Protein AF-A0A090QM13-F1 (afdb_monomer)

Organism: NCBI:txid754436

Mean predicted aligned error: 13.54 Å

Radius of gyration: 23.21 Å; Cα contacts (8 Å, |Δi|>4): 151; chains: 1; bounding box: 55×25×72 Å

Sequence (133 aa):
MYPETHTYQFTVNNQQPQAGAAAINTQLNQIVAQAQQRDHQFDVTYLYSTTQGKRIAQQQMAQLHRQGVSATQYRARYASQPKTDLTVELRYYRVLTETCQPEVMGQPIQRRDCFVDTMRMKQVANPQRLIEK

Foldseek 3Di:
DDKDKDKDFAAADPVCRPVSLVVVLVVVVVVVVVVCVQAVQKAKEKEAADPSSVVSLVVVLVVCVVVVRDPRRYDYDYDNDDPGGIMMMMMDDDDPDPPDDDDDPPDDDPDPPNPDCVVVVVVVVCCVVVDDD

Solvent-accessible surface area (backbone atoms only — not comparable to full-atom values): 8035 Å² total; per-residue (Å²): 114,46,81,47,76,48,78,47,80,40,69,65,43,82,92,46,51,67,63,34,48,50,52,51,51,55,52,50,52,51,53,50,53,54,44,52,75,75,33,86,73,43,39,40,40,32,36,17,55,36,74,65,24,44,53,52,45,52,54,49,53,55,48,40,49,76,70,69,48,58,77,87,33,49,50,75,46,83,36,95,78,60,98,36,28,27,34,38,41,39,35,34,60,46,73,80,73,80,82,70,75,82,86,61,93,93,63,84,85,87,63,89,82,70,73,60,70,64,62,61,51,53,65,67,73,45,69,86,76,70,71,84,127

Structure (mmCIF, N/CA/C/O backbone):
data_AF-A0A090QM13-F1
#
_entry.id   AF-A0A090QM13-F1
#
loop_
_atom_site.group_PDB
_atom_site.id
_atom_site.type_symbol
_atom_site.label_atom_id
_atom_site.label_alt_id
_atom_site.label_comp_id
_atom_site.label_asym_id
_atom_site.label_entity_id
_atom_site.label_seq_id
_atom_site.pdbx_PDB_ins_code
_atom_site.Cartn_x
_atom_site.Cartn_y
_atom_site.Cartn_z
_atom_site.occupancy
_atom_site.B_iso_or_equiv
_atom_site.auth_seq_id
_atom_site.auth_comp_id
_atom_site.auth_asym_id
_atom_site.auth_atom_id
_atom_site.pdbx_PDB_model_num
ATOM 1 N N . MET A 1 1 ? 20.070 -4.851 -11.657 1.00 57.91 1 MET A N 1
ATOM 2 C CA . MET A 1 1 ? 18.676 -4.583 -11.243 1.00 57.91 1 MET A CA 1
ATOM 3 C C . MET A 1 1 ? 18.661 -4.626 -9.728 1.00 57.91 1 MET A C 1
ATOM 5 O O . MET A 1 1 ? 19.047 -5.651 -9.180 1.00 57.91 1 MET A O 1
ATOM 9 N N . TYR A 1 2 ? 18.343 -3.516 -9.063 1.00 64.19 2 TYR A N 1
ATOM 10 C CA . TYR A 1 2 ? 18.386 -3.428 -7.599 1.00 64.19 2 TYR A CA 1
ATOM 11 C C . TYR A 1 2 ? 16.986 -3.116 -7.063 1.00 64.19 2 TYR A C 1
ATOM 13 O O . TYR A 1 2 ? 16.328 -2.232 -7.616 1.00 64.19 2 TYR A O 1
ATOM 21 N N . PRO A 1 3 ? 16.509 -3.841 -6.035 1.00 73.62 3 PRO A N 1
ATOM 22 C CA . PRO A 1 3 ? 15.220 -3.549 -5.429 1.00 73.62 3 PRO A CA 1
ATOM 23 C C . PRO A 1 3 ? 15.324 -2.278 -4.578 1.00 73.62 3 PRO A C 1
ATOM 25 O O . PRO A 1 3 ? 16.112 -2.218 -3.636 1.00 73.62 3 PRO A O 1
ATOM 28 N N . GLU A 1 4 ? 14.503 -1.279 -4.886 1.00 79.50 4 GLU A N 1
ATOM 29 C CA . GLU A 1 4 ? 14.283 -0.111 -4.032 1.00 79.50 4 GLU A CA 1
ATOM 30 C C . GLU A 1 4 ? 12.970 -0.328 -3.268 1.00 79.50 4 GLU A C 1
ATOM 32 O O . GLU A 1 4 ? 11.950 -0.687 -3.857 1.00 79.50 4 GLU A O 1
ATOM 37 N N . THR A 1 5 ? 13.000 -0.175 -1.941 1.00 85.19 5 THR A N 1
ATOM 38 C CA . THR A 1 5 ? 11.811 -0.306 -1.083 1.00 85.19 5 THR A CA 1
ATOM 39 C C . THR A 1 5 ? 11.516 1.028 -0.420 1.00 85.19 5 THR A C 1
ATOM 41 O O . THR A 1 5 ? 12.363 1.581 0.279 1.00 85.19 5 THR A O 1
ATOM 44 N N . HIS A 1 6 ? 10.302 1.525 -0.624 1.00 86.94 6 HIS A N 1
ATOM 45 C CA . HIS A 1 6 ? 9.788 2.744 -0.022 1.00 86.94 6 HIS A CA 1
ATOM 46 C C . HIS A 1 6 ? 8.704 2.398 0.992 1.00 86.94 6 HIS A C 1
ATOM 48 O O . HIS A 1 6 ? 7.750 1.689 0.674 1.00 86.94 6 HIS A O 1
ATOM 54 N N . THR A 1 7 ? 8.844 2.920 2.207 1.00 88.75 7 THR A N 1
ATOM 55 C CA . THR A 1 7 ? 7.895 2.684 3.296 1.00 88.75 7 THR A CA 1
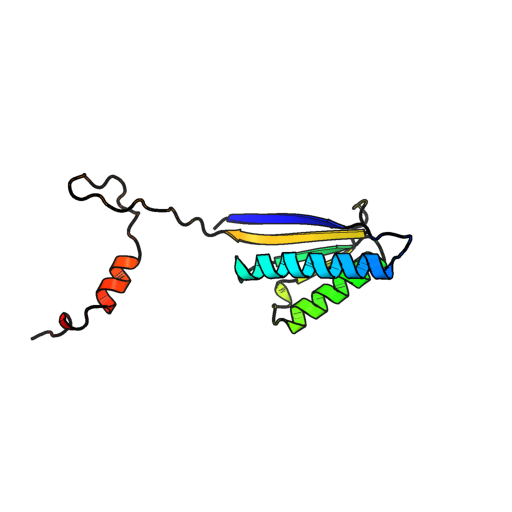ATOM 56 C C . THR A 1 7 ? 7.179 3.980 3.641 1.00 88.75 7 THR A C 1
ATOM 58 O O . THR A 1 7 ? 7.812 4.967 4.012 1.00 88.75 7 THR A O 1
ATOM 61 N N . TYR A 1 8 ? 5.853 3.966 3.552 1.00 88.38 8 TYR A N 1
ATOM 62 C CA . TYR A 1 8 ? 4.984 5.095 3.878 1.00 88.38 8 TYR A CA 1
ATOM 63 C C . TYR A 1 8 ? 4.123 4.749 5.086 1.00 88.38 8 TYR A C 1
ATOM 65 O O . TYR A 1 8 ? 3.563 3.658 5.149 1.00 88.38 8 TYR A O 1
ATOM 73 N N . GLN A 1 9 ? 3.994 5.664 6.041 1.00 89.56 9 GLN A N 1
ATOM 74 C CA . GLN A 1 9 ? 3.217 5.450 7.261 1.00 89.56 9 GLN A CA 1
ATOM 75 C C . GLN A 1 9 ? 2.083 6.470 7.345 1.00 89.56 9 GLN A C 1
ATOM 77 O O . GLN A 1 9 ? 2.306 7.663 7.152 1.00 89.56 9 GLN A O 1
ATOM 82 N N . PHE A 1 10 ? 0.877 5.997 7.651 1.00 86.62 10 PHE A N 1
ATOM 83 C CA . PHE A 1 10 ? -0.339 6.800 7.698 1.00 86.62 10 PHE A CA 1
ATOM 84 C C . PHE A 1 10 ? -1.084 6.580 9.010 1.00 86.62 10 PHE A C 1
ATOM 86 O O . PHE A 1 10 ? -1.303 5.444 9.438 1.00 86.62 10 PHE A O 1
ATOM 93 N N . THR A 1 11 ? -1.536 7.684 9.596 1.00 87.06 11 THR A N 1
ATOM 94 C CA . THR A 1 11 ? -2.408 7.704 10.772 1.00 87.06 11 THR A CA 1
ATOM 95 C C . THR A 1 11 ? -3.679 8.456 10.403 1.00 87.06 11 THR A C 1
ATOM 97 O O . THR A 1 11 ? -3.623 9.568 9.876 1.00 87.06 11 THR A O 1
ATOM 100 N N . VAL A 1 12 ? -4.830 7.837 10.634 1.00 83.94 12 VAL A N 1
ATOM 101 C CA . VAL A 1 12 ? -6.143 8.405 10.346 1.00 83.94 12 VAL A CA 1
ATOM 102 C C . VAL A 1 12 ? -6.470 9.433 11.424 1.00 83.94 12 VAL A C 1
ATOM 104 O O . VAL A 1 12 ? -6.353 9.169 12.619 1.00 83.94 12 VAL A O 1
ATOM 107 N N . ASN A 1 13 ? -6.907 10.623 11.015 1.00 79.25 13 ASN A N 1
ATOM 108 C CA . ASN A 1 13 ? -7.381 11.617 11.969 1.00 79.25 13 ASN A CA 1
ATOM 109 C C . ASN A 1 13 ? -8.697 11.143 12.618 1.00 79.25 13 ASN A C 1
ATOM 111 O O . ASN A 1 13 ? -9.726 11.040 11.950 1.00 79.25 13 ASN A O 1
ATOM 115 N N . ASN A 1 14 ? -8.669 10.907 13.932 1.00 72.25 14 ASN A N 1
ATOM 116 C CA . ASN A 1 14 ? -9.818 10.433 14.707 1.00 72.25 14 ASN A CA 1
ATOM 117 C C . ASN A 1 14 ? -10.959 11.456 14.831 1.00 72.25 14 ASN A C 1
ATOM 119 O O . ASN A 1 14 ? -12.087 11.062 15.114 1.00 72.25 14 ASN A O 1
ATOM 123 N N . GLN A 1 15 ? -10.705 12.750 14.607 1.00 75.19 15 GLN A N 1
ATOM 124 C CA . GLN A 1 15 ? -11.745 13.786 14.673 1.00 75.19 15 GLN A CA 1
ATOM 125 C C . GLN A 1 15 ? -12.677 13.752 13.454 1.00 75.19 15 GLN A C 1
ATOM 127 O O . GLN A 1 15 ? -13.860 14.058 13.569 1.00 75.19 15 GLN A O 1
ATOM 132 N N . GLN A 1 16 ? -12.159 13.352 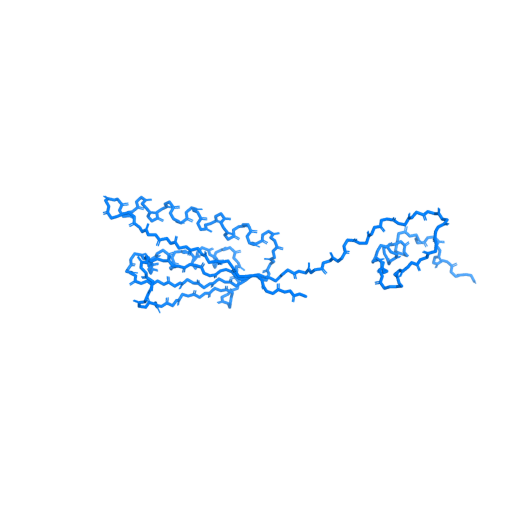12.287 1.00 77.62 16 GLN A N 1
ATOM 133 C CA . GLN A 1 16 ? -12.931 13.183 11.052 1.00 77.62 16 GLN A CA 1
ATOM 134 C C . GLN A 1 16 ? -12.457 11.925 10.305 1.00 77.62 16 GLN A C 1
ATOM 136 O O . GLN A 1 16 ? -11.780 12.026 9.276 1.00 77.62 16 GLN A O 1
ATOM 141 N N . PRO A 1 17 ? -12.824 10.722 10.787 1.00 74.31 17 PRO A N 1
ATOM 142 C CA . PRO A 1 17 ? -12.255 9.464 10.298 1.00 74.31 17 PRO A CA 1
ATOM 143 C C . PRO A 1 17 ? -12.467 9.243 8.796 1.00 74.31 17 PRO A C 1
ATOM 145 O O . PRO A 1 17 ? -11.586 8.752 8.097 1.00 74.31 17 PRO A O 1
ATOM 148 N N . GLN A 1 18 ? -13.633 9.641 8.280 1.00 79.38 18 GLN A N 1
ATOM 149 C CA . GLN A 1 18 ? -13.996 9.470 6.871 1.00 79.38 18 GLN A CA 1
ATOM 150 C C . GLN A 1 18 ? -13.21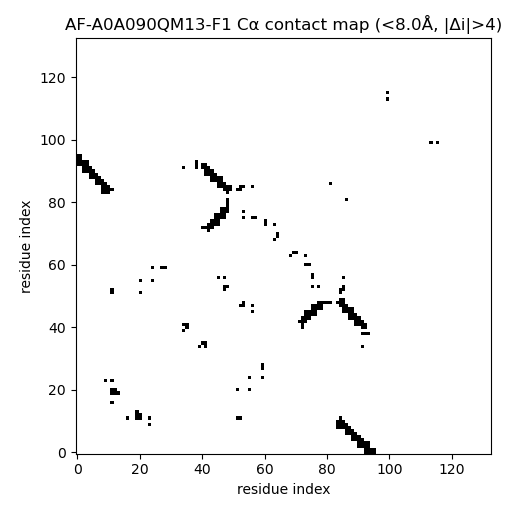6 10.418 5.952 1.00 79.38 18 GLN A C 1
ATOM 152 O O . GLN A 1 18 ? -12.698 9.983 4.924 1.00 79.38 18 GLN A O 1
ATOM 157 N N . ALA A 1 19 ? -13.093 11.693 6.333 1.00 76.94 19 ALA A N 1
ATOM 158 C CA . ALA A 1 19 ? -12.328 12.675 5.568 1.00 76.94 19 ALA A CA 1
ATOM 159 C C . ALA A 1 19 ? -10.824 12.351 5.592 1.00 76.94 19 ALA A C 1
ATOM 161 O O . ALA A 1 19 ? -10.164 12.406 4.556 1.00 76.94 19 ALA A O 1
ATOM 162 N N . GLY A 1 20 ? -10.301 11.918 6.746 1.00 79.06 20 GLY A N 1
ATOM 163 C CA . GLY A 1 20 ? -8.920 11.454 6.878 1.00 79.06 20 GLY A CA 1
ATOM 164 C C . GLY A 1 20 ? -8.627 10.229 6.008 1.00 79.06 20 GLY A C 1
ATOM 165 O O . GLY A 1 20 ? -7.637 10.212 5.280 1.00 79.06 20 GLY A O 1
ATOM 166 N N . ALA A 1 21 ? -9.518 9.232 6.006 1.00 81.31 21 ALA A N 1
ATOM 167 C CA . ALA A 1 21 ? -9.381 8.055 5.148 1.00 81.31 21 ALA A CA 1
ATOM 168 C C . ALA A 1 21 ? -9.440 8.405 3.649 1.00 81.31 21 ALA A C 1
ATOM 170 O O . ALA A 1 21 ? -8.694 7.834 2.853 1.00 81.31 21 ALA A O 1
ATOM 171 N N . ALA A 1 22 ? -10.289 9.359 3.252 1.00 84.19 22 ALA A N 1
ATOM 172 C CA . ALA A 1 22 ? -10.356 9.834 1.872 1.00 84.19 22 ALA A CA 1
ATOM 173 C C . ALA A 1 22 ? -9.054 10.531 1.439 1.00 84.19 22 ALA A C 1
ATOM 175 O O . ALA A 1 22 ? -8.542 10.244 0.358 1.00 84.19 22 ALA A O 1
ATOM 176 N N . ALA A 1 23 ? -8.480 11.383 2.294 1.00 85.31 23 ALA A N 1
ATOM 177 C CA . ALA A 1 23 ? -7.200 12.036 2.024 1.00 85.31 23 ALA A CA 1
ATOM 178 C C . ALA A 1 23 ? -6.054 11.020 1.867 1.00 85.31 23 ALA A C 1
ATOM 180 O O . ALA A 1 23 ? -5.289 11.099 0.905 1.00 85.31 23 ALA A O 1
ATOM 181 N N . ILE A 1 24 ? -5.989 10.019 2.755 1.00 87.62 24 ILE A N 1
ATOM 182 C CA . ILE A 1 24 ? -4.999 8.932 2.678 1.00 87.62 24 ILE A CA 1
ATOM 183 C C . ILE A 1 24 ? -5.157 8.147 1.371 1.00 87.62 24 ILE A C 1
ATOM 185 O O . ILE A 1 24 ? -4.165 7.877 0.698 1.00 87.62 24 ILE A O 1
ATOM 189 N N . ASN A 1 25 ? -6.389 7.824 0.966 1.00 87.44 25 ASN A N 1
ATOM 190 C CA . ASN A 1 25 ? -6.647 7.150 -0.308 1.00 87.44 25 ASN A CA 1
ATOM 191 C C . ASN A 1 25 ? -6.158 7.967 -1.513 1.00 87.44 25 ASN A C 1
ATOM 193 O O . ASN A 1 25 ? -5.527 7.413 -2.409 1.00 87.44 25 ASN A O 1
ATOM 197 N N . THR A 1 26 ? -6.406 9.278 -1.534 1.00 87.56 26 THR A N 1
ATOM 198 C CA . THR A 1 26 ? -5.920 10.156 -2.610 1.00 87.56 26 THR A CA 1
ATOM 199 C C . THR A 1 26 ? -4.394 10.161 -2.679 1.00 87.56 26 THR A C 1
ATOM 201 O O . THR A 1 26 ? -3.828 10.042 -3.765 1.00 87.56 26 THR A O 1
ATOM 204 N N . GLN A 1 27 ? -3.722 10.240 -1.530 1.00 87.56 27 GLN A N 1
ATOM 205 C CA . GLN A 1 27 ? -2.262 10.226 -1.470 1.00 87.56 27 GLN A CA 1
ATOM 206 C C . GLN A 1 27 ? -1.680 8.869 -1.897 1.00 87.56 27 GLN A C 1
ATOM 208 O O . GLN A 1 27 ? -0.713 8.823 -2.656 1.00 87.56 27 GLN A O 1
ATOM 213 N N . LEU A 1 28 ? -2.293 7.756 -1.481 1.00 88.75 28 LEU A N 1
ATOM 214 C CA . LEU A 1 28 ? -1.894 6.414 -1.914 1.00 88.75 28 LEU A CA 1
ATOM 215 C C . LEU A 1 28 ? -2.047 6.232 -3.421 1.00 88.75 28 LEU A C 1
ATOM 217 O O . LEU A 1 28 ? -1.147 5.699 -4.064 1.00 88.75 28 LEU A O 1
ATOM 221 N N . ASN A 1 29 ? -3.129 6.749 -4.001 1.00 88.38 29 ASN A N 1
ATOM 222 C CA . ASN A 1 29 ? -3.345 6.694 -5.443 1.00 88.38 29 ASN A CA 1
ATOM 223 C C . ASN A 1 29 ? -2.237 7.413 -6.216 1.00 88.38 29 ASN A C 1
ATOM 225 O O . ASN A 1 29 ? -1.789 6.916 -7.246 1.00 88.38 29 ASN A O 1
ATOM 229 N N . GLN A 1 30 ? -1.766 8.555 -5.712 1.00 87.88 30 GLN A N 1
ATOM 230 C CA . GLN A 1 30 ? -0.645 9.279 -6.313 1.00 87.88 30 GLN A CA 1
ATOM 231 C C . GLN A 1 30 ? 0.665 8.488 -6.204 1.00 87.88 30 GLN A C 1
ATOM 233 O O . GLN A 1 30 ? 1.394 8.390 -7.188 1.00 87.88 30 GLN A O 1
ATOM 238 N N . ILE A 1 31 ? 0.944 7.889 -5.041 1.00 86.94 31 ILE A N 1
ATOM 239 C CA . ILE A 1 31 ? 2.152 7.079 -4.816 1.00 86.94 31 ILE A CA 1
ATOM 240 C C . ILE A 1 31 ? 2.178 5.865 -5.754 1.00 86.94 31 ILE A C 1
ATOM 242 O O . ILE A 1 31 ? 3.186 5.615 -6.412 1.00 86.94 31 ILE A O 1
ATOM 246 N N . VAL A 1 32 ? 1.068 5.130 -5.860 1.00 86.50 32 VAL A N 1
ATOM 247 C CA . VAL A 1 32 ? 0.978 3.965 -6.752 1.00 86.50 32 VAL A CA 1
ATOM 248 C C . VAL A 1 32 ? 1.057 4.396 -8.218 1.00 86.50 32 VAL A C 1
ATOM 250 O O . VAL A 1 32 ? 1.771 3.761 -8.987 1.00 86.50 32 VAL A O 1
ATOM 253 N N . ALA A 1 33 ? 0.400 5.489 -8.619 1.00 86.44 33 ALA A N 1
ATOM 254 C CA . ALA A 1 33 ? 0.499 5.987 -9.992 1.00 86.44 33 ALA A CA 1
ATOM 255 C C . ALA A 1 33 ? 1.947 6.353 -10.369 1.00 86.44 33 ALA A C 1
ATOM 257 O O . ALA A 1 33 ? 2.411 6.018 -11.457 1.00 86.44 33 ALA A O 1
ATOM 258 N N . GLN A 1 34 ? 2.691 6.985 -9.456 1.00 84.19 34 GLN A N 1
ATOM 259 C CA . GLN A 1 34 ? 4.114 7.270 -9.659 1.00 84.19 34 GLN A CA 1
ATOM 260 C C . GLN A 1 34 ? 4.953 5.991 -9.742 1.00 84.19 34 GLN A C 1
ATOM 262 O O . GLN A 1 34 ? 5.880 5.926 -10.547 1.00 84.19 34 GLN A O 1
ATOM 267 N N . ALA A 1 35 ? 4.632 4.973 -8.940 1.00 82.12 35 ALA A N 1
ATOM 268 C CA . ALA A 1 35 ? 5.294 3.674 -9.009 1.00 82.12 35 ALA A CA 1
ATOM 269 C C . ALA A 1 35 ? 5.057 2.989 -10.363 1.00 82.12 35 ALA A C 1
ATOM 271 O O . ALA A 1 35 ? 6.019 2.588 -11.011 1.00 82.12 35 ALA A O 1
ATOM 272 N N . GLN A 1 36 ? 3.804 2.956 -10.829 1.00 81.81 36 GLN A N 1
ATOM 273 C CA . GLN A 1 36 ? 3.409 2.396 -12.128 1.00 81.81 36 GLN A CA 1
ATOM 274 C C . GLN A 1 36 ? 4.126 3.063 -13.307 1.00 81.81 36 GLN A C 1
ATOM 276 O O . GLN A 1 36 ? 4.465 2.389 -14.274 1.00 81.81 36 GLN A O 1
ATOM 281 N N . GLN A 1 37 ? 4.362 4.377 -13.238 1.00 81.06 37 GLN A N 1
ATOM 282 C CA . GLN A 1 37 ? 5.094 5.109 -14.278 1.00 81.06 37 GLN A CA 1
ATOM 283 C C . GLN A 1 37 ? 6.594 4.796 -14.303 1.00 81.06 37 GLN A C 1
ATOM 285 O O . GLN A 1 37 ? 7.228 4.950 -15.343 1.00 81.06 37 GLN A O 1
ATOM 290 N N . ARG A 1 38 ? 7.176 4.409 -13.163 1.00 77.19 38 ARG A N 1
ATOM 291 C CA . ARG A 1 38 ? 8.608 4.098 -13.054 1.00 77.19 38 ARG A CA 1
ATOM 292 C C . ARG A 1 38 ? 8.912 2.658 -13.434 1.00 77.19 38 ARG A C 1
ATOM 294 O O . ARG A 1 38 ? 9.926 2.410 -14.078 1.00 77.19 38 ARG A O 1
ATOM 301 N N . ASP A 1 39 ? 8.065 1.733 -13.000 1.00 74.38 39 ASP A N 1
ATOM 302 C CA . ASP A 1 39 ? 8.242 0.303 -13.210 1.00 74.38 39 ASP A CA 1
ATOM 303 C C . ASP A 1 39 ? 6.875 -0.396 -13.225 1.00 74.38 39 ASP A C 1
ATOM 305 O O . ASP A 1 39 ? 6.076 -0.269 -12.296 1.00 74.38 39 ASP A O 1
ATOM 309 N N . HIS A 1 40 ? 6.610 -1.170 -14.277 1.00 72.12 40 HIS A N 1
ATOM 310 C CA . HIS A 1 40 ? 5.395 -1.976 -14.378 1.00 72.12 40 HIS A CA 1
ATOM 311 C C . HIS A 1 40 ? 5.419 -3.195 -13.432 1.00 72.12 40 HIS A C 1
ATOM 313 O O . HIS A 1 40 ? 4.362 -3.736 -13.099 1.00 72.12 40 HIS A O 1
ATOM 319 N N . GLN A 1 41 ? 6.602 -3.614 -12.967 1.00 79.19 41 GLN A N 1
ATOM 320 C CA . GLN A 1 41 ? 6.816 -4.738 -12.052 1.00 79.19 41 GLN A CA 1
ATOM 321 C C . GLN A 1 41 ? 7.080 -4.268 -10.612 1.00 79.19 41 GLN A C 1
ATOM 323 O O . GLN A 1 41 ? 8.099 -4.589 -10.003 1.00 79.19 41 GLN A O 1
ATOM 328 N N . PHE A 1 42 ? 6.131 -3.523 -10.045 1.00 85.81 42 PHE A N 1
ATOM 329 C CA . PHE A 1 42 ? 6.149 -3.146 -8.630 1.00 85.81 42 PHE A CA 1
ATOM 330 C C . PHE A 1 42 ? 5.346 -4.134 -7.766 1.00 85.81 42 PHE A C 1
ATOM 332 O O . PHE A 1 42 ? 4.386 -4.747 -8.235 1.00 85.81 42 PHE A O 1
ATOM 339 N N . ASP A 1 43 ? 5.727 -4.251 -6.494 1.00 90.56 43 ASP A N 1
ATOM 340 C CA . ASP A 1 43 ? 5.010 -4.969 -5.442 1.00 90.56 43 ASP A CA 1
ATOM 341 C C . ASP A 1 43 ? 4.566 -3.988 -4.348 1.00 90.56 43 ASP A C 1
ATOM 343 O O . ASP A 1 43 ? 5.334 -3.122 -3.926 1.00 90.56 43 ASP A O 1
ATOM 347 N N . VAL A 1 44 ? 3.356 -4.162 -3.819 1.00 92.31 44 VAL A N 1
ATOM 348 C CA . VAL A 1 44 ? 2.801 -3.353 -2.728 1.00 92.31 44 VAL A CA 1
ATOM 349 C C . VAL A 1 44 ? 2.338 -4.241 -1.581 1.00 92.31 44 VAL A C 1
ATOM 351 O O . VAL A 1 44 ? 1.563 -5.181 -1.752 1.00 92.31 44 VAL A O 1
ATOM 354 N N . THR A 1 45 ? 2.786 -3.926 -0.373 1.00 93.88 45 THR A N 1
ATOM 355 C CA . THR A 1 45 ? 2.365 -4.601 0.855 1.00 93.88 45 THR A CA 1
ATOM 356 C C . THR A 1 45 ? 1.743 -3.591 1.810 1.00 93.88 45 THR A C 1
ATOM 358 O O . THR A 1 45 ? 2.403 -2.672 2.285 1.00 93.88 45 THR A O 1
ATOM 361 N N . TYR A 1 46 ? 0.462 -3.783 2.114 1.00 93.94 46 TYR A N 1
ATOM 362 C CA . TYR A 1 46 ? -0.296 -2.987 3.072 1.00 93.94 46 TYR A CA 1
ATOM 363 C C . TYR A 1 46 ? -0.262 -3.659 4.450 1.00 93.94 46 TYR A C 1
ATOM 365 O O . TYR A 1 46 ? -0.841 -4.724 4.662 1.00 93.94 46 TYR A O 1
ATOM 373 N N . LEU A 1 47 ? 0.414 -3.029 5.397 1.00 93.56 47 LEU A N 1
ATOM 374 C CA . LEU A 1 47 ? 0.478 -3.399 6.804 1.00 93.56 47 LEU A CA 1
ATOM 375 C C . LEU A 1 47 ? -0.568 -2.610 7.584 1.00 93.56 47 LEU A C 1
ATOM 377 O O . LEU A 1 47 ? -0.409 -1.406 7.756 1.00 93.56 47 LEU A O 1
ATOM 381 N N . TYR A 1 48 ? -1.619 -3.254 8.079 1.00 93.12 48 TYR A N 1
ATOM 382 C CA . TYR A 1 48 ? -2.636 -2.568 8.881 1.00 93.12 48 TYR A CA 1
ATOM 383 C C . TYR A 1 48 ? -2.606 -3.022 10.340 1.00 93.12 48 TYR A C 1
ATOM 385 O O . TYR A 1 48 ? -2.411 -4.204 10.624 1.00 93.12 48 TYR A O 1
ATOM 393 N N . SER A 1 49 ? -2.848 -2.089 11.256 1.00 90.81 49 SER A N 1
ATOM 394 C CA . SER A 1 49 ? -2.959 -2.349 12.701 1.00 90.81 49 SER A CA 1
ATOM 395 C C . SER A 1 49 ? -4.371 -2.083 13.233 1.00 90.81 49 SER A C 1
ATOM 397 O O . SER A 1 49 ? -4.772 -2.658 14.242 1.00 90.81 49 SER A O 1
ATOM 399 N N . THR A 1 50 ? -5.165 -1.267 12.531 1.00 89.44 50 THR A N 1
ATOM 400 C CA . THR A 1 50 ? -6.521 -0.887 12.949 1.00 89.44 50 THR A CA 1
ATOM 401 C C . THR A 1 50 ? -7.586 -1.271 11.925 1.00 89.44 50 THR A C 1
ATOM 403 O O . THR A 1 50 ? -7.307 -1.544 10.754 1.00 89.44 50 THR A O 1
ATOM 406 N N . THR A 1 51 ? -8.852 -1.276 12.353 1.00 89.31 51 THR A N 1
ATOM 407 C CA . THR A 1 51 ? -10.006 -1.541 11.475 1.00 89.31 51 THR A CA 1
ATOM 408 C C . THR A 1 51 ? -10.104 -0.522 10.337 1.00 89.31 51 THR A C 1
ATOM 410 O O . THR A 1 51 ? -10.460 -0.887 9.215 1.00 89.31 51 THR A O 1
ATOM 413 N N . GLN A 1 52 ? -9.752 0.744 10.595 1.00 88.06 52 GLN A N 1
ATOM 414 C CA . GLN A 1 52 ? -9.721 1.783 9.562 1.00 88.06 52 GLN A CA 1
ATOM 415 C C . GLN A 1 52 ? -8.591 1.532 8.562 1.00 88.06 52 GLN A C 1
ATOM 417 O O . GLN A 1 52 ? -8.843 1.526 7.357 1.00 88.06 52 GLN A O 1
ATOM 422 N N . GLY A 1 53 ? -7.382 1.215 9.041 1.00 88.69 53 GLY A N 1
ATOM 423 C CA . GLY A 1 53 ? -6.268 0.820 8.176 1.00 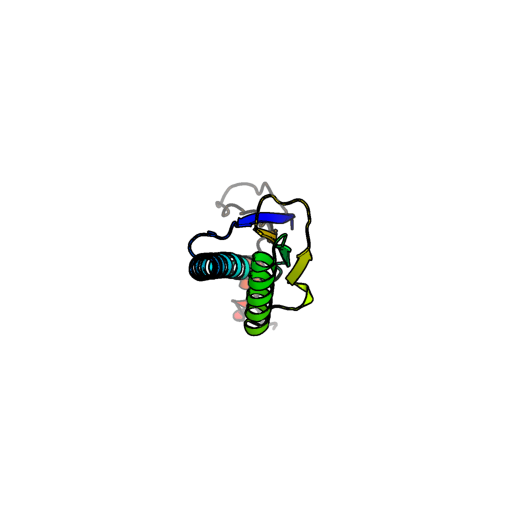88.69 53 GLY A CA 1
ATOM 424 C C . GLY A 1 53 ? -6.612 -0.380 7.291 1.00 88.69 53 GLY A C 1
ATOM 425 O O . GLY A 1 53 ? -6.353 -0.361 6.088 1.00 88.69 53 GLY A O 1
ATOM 426 N N . LYS A 1 54 ? -7.298 -1.389 7.849 1.00 92.38 54 LYS A N 1
ATOM 427 C CA . LYS A 1 54 ? -7.792 -2.547 7.087 1.00 92.38 54 LYS A CA 1
ATOM 428 C C . LYS A 1 54 ? -8.749 -2.129 5.970 1.00 92.38 54 LYS A C 1
ATOM 430 O O . LYS A 1 54 ? -8.615 -2.605 4.844 1.00 92.38 54 LYS A O 1
ATOM 435 N N . ARG A 1 55 ? -9.704 -1.240 6.264 1.00 91.56 55 ARG A N 1
ATOM 436 C CA . ARG A 1 55 ? -10.676 -0.745 5.277 1.00 91.56 55 ARG A CA 1
ATOM 437 C C . ARG A 1 55 ? -9.983 0.008 4.140 1.00 91.56 55 ARG A C 1
ATOM 439 O O . ARG A 1 55 ? -10.297 -0.247 2.981 1.00 91.56 55 ARG A O 1
ATOM 446 N N . ILE A 1 56 ? -9.030 0.882 4.464 1.00 91.38 56 ILE A N 1
ATOM 447 C CA . ILE A 1 56 ? -8.236 1.625 3.474 1.00 91.38 56 ILE A CA 1
ATOM 448 C C . ILE A 1 56 ? -7.437 0.649 2.598 1.00 91.38 56 ILE A C 1
ATOM 450 O O . ILE A 1 56 ? -7.522 0.717 1.375 1.00 91.38 56 ILE A O 1
ATOM 454 N N . ALA A 1 57 ? -6.741 -0.323 3.198 1.00 93.38 57 ALA A N 1
ATOM 455 C CA . ALA A 1 57 ? -5.987 -1.336 2.457 1.00 93.38 57 ALA A CA 1
ATOM 456 C C . ALA A 1 57 ? -6.878 -2.133 1.485 1.00 93.38 57 ALA A C 1
ATOM 458 O O . ALA A 1 57 ? -6.511 -2.347 0.333 1.00 93.38 57 ALA A O 1
ATOM 459 N N . GLN A 1 58 ? -8.076 -2.537 1.917 1.00 93.88 58 GLN A N 1
ATOM 460 C CA . GLN A 1 58 ? -9.034 -3.244 1.061 1.00 93.88 58 GLN A CA 1
ATOM 461 C C . GLN A 1 58 ? -9.538 -2.383 -0.102 1.00 93.88 58 GLN A C 1
ATOM 463 O O . GLN A 1 58 ? -9.624 -2.871 -1.228 1.00 93.88 58 GLN A O 1
ATOM 468 N N . GLN A 1 59 ? -9.843 -1.107 0.150 1.00 92.56 59 GLN A N 1
ATOM 469 C CA . GLN A 1 59 ? -10.251 -0.167 -0.898 1.00 92.56 59 GLN A CA 1
ATOM 470 C C . GLN A 1 59 ? -9.150 0.024 -1.943 1.00 92.56 59 GLN A C 1
ATOM 472 O O . GLN A 1 59 ? -9.432 -0.001 -3.141 1.00 92.56 59 GLN A O 1
ATOM 477 N N . GLN A 1 60 ? -7.903 0.148 -1.493 1.00 92.94 60 GLN A N 1
ATOM 478 C CA . GLN A 1 60 ? -6.741 0.280 -2.363 1.00 92.94 60 GLN A CA 1
ATOM 479 C C . GLN A 1 60 ? -6.508 -0.973 -3.208 1.00 92.94 60 GLN A C 1
ATOM 481 O O . GLN A 1 60 ? -6.403 -0.869 -4.425 1.00 92.94 60 GLN A O 1
ATOM 486 N N . MET A 1 61 ? -6.537 -2.171 -2.617 1.00 94.00 61 MET A N 1
ATOM 487 C CA . MET A 1 61 ? -6.417 -3.419 -3.385 1.00 94.00 61 MET A CA 1
ATOM 488 C C . MET A 1 61 ? -7.530 -3.567 -4.433 1.00 94.00 61 MET A C 1
ATOM 490 O O . MET A 1 61 ? -7.263 -3.964 -5.564 1.00 94.00 61 MET A O 1
ATOM 494 N N . ALA A 1 62 ? -8.772 -3.197 -4.100 1.00 93.31 62 ALA A N 1
ATOM 495 C CA . ALA A 1 62 ? -9.873 -3.199 -5.064 1.00 93.31 62 ALA A CA 1
ATOM 496 C C . ALA A 1 62 ? -9.661 -2.175 -6.194 1.00 93.31 62 ALA A C 1
ATOM 498 O O . ALA A 1 62 ? -10.041 -2.413 -7.340 1.00 93.31 62 ALA A O 1
ATOM 499 N N . GLN A 1 63 ? -9.050 -1.028 -5.894 1.00 91.38 63 GLN A N 1
ATOM 500 C CA . GLN A 1 63 ? -8.670 -0.054 -6.909 1.00 91.38 63 GLN A CA 1
ATOM 501 C C . GLN A 1 63 ? -7.557 -0.578 -7.824 1.00 91.38 63 GLN A C 1
ATOM 503 O O . GLN A 1 63 ? -7.716 -0.484 -9.038 1.00 91.38 63 GLN A O 1
ATOM 508 N N . LEU A 1 64 ? -6.499 -1.176 -7.274 1.00 91.12 64 LEU A N 1
ATOM 509 C CA . LEU A 1 64 ? -5.416 -1.791 -8.053 1.00 91.12 64 LEU A CA 1
ATOM 510 C C . LEU A 1 64 ? -5.944 -2.885 -8.982 1.00 91.12 64 LEU A C 1
ATOM 512 O O . LEU A 1 64 ? -5.595 -2.921 -10.160 1.00 91.12 64 LEU A O 1
ATOM 516 N N . HIS A 1 65 ? -6.854 -3.717 -8.477 1.00 92.38 65 HIS A N 1
ATOM 517 C CA . HIS A 1 65 ? -7.520 -4.735 -9.279 1.00 92.38 65 HIS A CA 1
ATOM 518 C C . HIS A 1 65 ? -8.284 -4.125 -10.465 1.00 92.38 65 HIS A C 1
ATOM 520 O O . HIS A 1 65 ? -8.127 -4.568 -11.599 1.00 92.38 65 HIS A O 1
ATOM 526 N N . ARG A 1 66 ? -9.055 -3.049 -10.235 1.00 91.31 66 ARG A N 1
ATOM 527 C CA . ARG A 1 66 ? -9.758 -2.316 -11.308 1.00 91.31 66 ARG A CA 1
ATOM 528 C C . ARG A 1 66 ? -8.813 -1.651 -12.312 1.00 91.31 66 ARG A C 1
ATOM 530 O O . ARG A 1 66 ? -9.205 -1.445 -13.452 1.00 91.31 66 ARG A O 1
ATOM 537 N N . GLN A 1 67 ? -7.596 -1.314 -11.895 1.00 87.62 67 GLN A N 1
ATOM 538 C CA . GLN A 1 67 ? -6.545 -0.765 -12.757 1.00 87.62 67 GLN A CA 1
ATOM 539 C C . GLN A 1 67 ? -5.773 -1.850 -13.530 1.00 87.62 67 GLN A C 1
ATOM 541 O O . GLN A 1 67 ? -4.862 -1.518 -14.282 1.00 87.62 67 GLN A O 1
ATOM 546 N N . GLY A 1 68 ? -6.119 -3.132 -13.363 1.00 87.75 68 GLY A N 1
ATOM 547 C CA . GLY A 1 68 ? -5.481 -4.244 -14.071 1.00 87.75 68 GLY A CA 1
ATOM 548 C C . GLY A 1 68 ? -4.150 -4.702 -13.468 1.00 87.75 68 GLY A C 1
ATOM 549 O O . GLY A 1 68 ? -3.417 -5.445 -14.115 1.00 87.75 68 GLY A O 1
ATOM 550 N N . VAL A 1 69 ? -3.823 -4.285 -12.242 1.00 87.44 69 VAL A N 1
ATOM 551 C CA . VAL A 1 69 ? -2.626 -4.758 -11.529 1.00 87.44 69 VAL A CA 1
ATOM 552 C C . VAL A 1 69 ? -2.819 -6.223 -11.127 1.00 87.44 69 VAL A C 1
ATOM 554 O O . VAL A 1 69 ? -3.891 -6.602 -10.646 1.00 87.44 69 VAL A O 1
ATOM 557 N N . SER A 1 70 ? -1.786 -7.054 -11.296 1.00 89.06 70 SER A N 1
ATOM 558 C CA . SER A 1 70 ? -1.866 -8.479 -10.957 1.00 89.06 70 SER A CA 1
ATOM 559 C C . SER A 1 70 ? -2.110 -8.685 -9.461 1.00 89.06 70 SER A C 1
ATOM 561 O O . SER A 1 70 ? -1.493 -8.032 -8.619 1.00 89.06 70 SER A O 1
ATOM 563 N N . ALA A 1 71 ? -2.939 -9.673 -9.114 1.00 89.31 71 ALA A N 1
ATOM 564 C CA . ALA A 1 71 ? -3.207 -10.054 -7.725 1.00 89.31 71 ALA A CA 1
ATOM 565 C C . ALA A 1 71 ? -1.955 -10.529 -6.962 1.00 89.31 71 ALA A C 1
ATOM 567 O O . ALA A 1 71 ? -1.956 -10.557 -5.735 1.00 89.31 71 ALA A O 1
ATOM 568 N N . THR A 1 72 ? -0.878 -10.886 -7.666 1.00 90.12 72 THR A N 1
ATOM 569 C CA . THR A 1 72 ? 0.410 -11.248 -7.054 1.00 90.12 72 THR A CA 1
ATOM 570 C C . THR A 1 72 ? 1.237 -10.034 -6.629 1.00 90.12 72 THR A C 1
ATOM 572 O O . THR A 1 72 ? 2.141 -10.183 -5.812 1.00 90.12 72 THR A O 1
ATOM 575 N N . GLN A 1 73 ? 0.934 -8.850 -7.170 1.00 88.38 73 GLN A N 1
ATOM 576 C CA . GLN A 1 73 ? 1.682 -7.610 -6.943 1.00 88.38 73 GLN A CA 1
ATOM 577 C C . GLN A 1 73 ? 1.169 -6.816 -5.741 1.00 88.38 73 GLN A C 1
ATOM 579 O O . GLN A 1 73 ? 1.793 -5.835 -5.351 1.00 88.38 73 GLN A O 1
ATOM 584 N N . TYR A 1 74 ? 0.042 -7.194 -5.135 1.00 93.38 74 TYR A N 1
ATOM 585 C CA . TYR A 1 74 ? -0.469 -6.517 -3.947 1.00 93.38 74 TYR A CA 1
ATOM 586 C C . TYR A 1 74 ? -0.919 -7.499 -2.871 1.00 93.38 74 TYR A C 1
ATOM 588 O O . TYR A 1 74 ? -1.477 -8.557 -3.147 1.00 93.38 74 TYR A O 1
ATOM 596 N N . ARG A 1 75 ? -0.701 -7.133 -1.608 1.00 94.94 75 ARG A N 1
ATOM 597 C CA . ARG A 1 75 ? -1.153 -7.916 -0.451 1.00 94.94 75 ARG A CA 1
ATOM 598 C C . ARG A 1 75 ? -1.424 -7.027 0.747 1.00 94.94 75 ARG A C 1
ATOM 600 O O . ARG A 1 75 ? -0.761 -6.011 0.928 1.00 94.94 75 ARG A O 1
ATOM 607 N N . ALA A 1 76 ? -2.348 -7.448 1.604 1.00 93.81 76 ALA A N 1
ATOM 608 C CA . ALA A 1 76 ? -2.584 -6.824 2.899 1.00 93.81 76 ALA A CA 1
ATOM 609 C C . ALA A 1 76 ? -2.338 -7.834 4.024 1.00 93.81 76 ALA A C 1
ATOM 611 O O . ALA A 1 76 ? -2.794 -8.974 3.941 1.00 93.81 76 ALA A O 1
ATOM 612 N N . ARG A 1 77 ? -1.635 -7.420 5.081 1.00 93.62 77 ARG A N 1
ATOM 613 C CA . ARG A 1 77 ? -1.387 -8.235 6.277 1.00 93.62 77 ARG A CA 1
ATOM 614 C C . ARG A 1 77 ? -1.595 -7.411 7.543 1.00 93.62 77 ARG A C 1
ATOM 616 O O . ARG A 1 77 ? -1.286 -6.221 7.582 1.00 93.62 77 ARG A O 1
ATOM 623 N N . TYR A 1 78 ? -2.116 -8.064 8.576 1.00 92.06 78 TYR A N 1
ATOM 624 C CA . TYR A 1 78 ? -2.186 -7.468 9.902 1.00 92.06 78 TYR A CA 1
ATOM 625 C C . TYR A 1 78 ? -0.782 -7.389 10.507 1.00 92.06 78 TYR A C 1
ATOM 627 O O . TYR A 1 78 ? -0.022 -8.357 10.437 1.00 92.06 78 TYR A O 1
ATOM 635 N N . ALA A 1 79 ? -0.454 -6.254 11.112 1.00 88.88 79 ALA A N 1
ATOM 636 C CA . ALA A 1 79 ? 0.766 -6.059 11.876 1.00 88.88 79 ALA A CA 1
ATOM 637 C C . ALA A 1 79 ? 0.406 -5.439 13.227 1.00 88.88 79 ALA A C 1
ATOM 639 O O . ALA A 1 79 ? -0.195 -4.371 13.286 1.00 88.88 79 ALA A O 1
ATOM 640 N N . SER A 1 80 ? 0.789 -6.107 14.315 1.00 77.69 80 SER A N 1
ATOM 641 C CA . SER A 1 80 ? 0.479 -5.675 15.685 1.00 77.69 80 SER A CA 1
ATOM 642 C C . SER A 1 80 ? 1.365 -4.533 16.197 1.00 77.69 80 SER A C 1
ATOM 644 O O . SER A 1 80 ? 1.050 -3.943 17.224 1.00 77.69 80 SER A O 1
ATOM 646 N N . GLN A 1 81 ? 2.479 -4.239 15.518 1.00 69.81 81 GLN A N 1
ATOM 647 C CA . GLN A 1 81 ? 3.553 -3.368 16.013 1.00 69.81 81 GLN A CA 1
ATOM 648 C C . GLN A 1 81 ? 3.766 -1.991 15.342 1.00 69.81 81 GLN A C 1
ATOM 650 O O . GLN A 1 81 ? 4.612 -1.252 15.850 1.00 69.81 81 GLN A O 1
ATOM 655 N N . PRO A 1 82 ? 3.067 -1.547 14.277 1.00 62.56 82 PRO A N 1
ATOM 656 C CA . PRO A 1 82 ? 3.171 -0.148 13.884 1.00 62.56 82 PRO A CA 1
ATOM 657 C C . PRO A 1 82 ? 2.353 0.744 14.831 1.00 62.56 82 PRO A C 1
ATOM 659 O O . PRO A 1 82 ? 1.195 0.460 15.125 1.00 62.56 82 PRO A O 1
ATOM 662 N N . LYS A 1 83 ? 2.934 1.879 15.249 1.00 69.81 83 LYS A N 1
ATOM 663 C CA . LYS A 1 83 ? 2.232 2.984 15.943 1.00 69.81 83 LYS A CA 1
ATOM 664 C C . LYS A 1 83 ? 1.215 3.722 15.049 1.00 69.81 83 LYS A C 1
ATOM 666 O O . LYS A 1 83 ? 0.644 4.723 15.470 1.00 69.81 83 LYS A O 1
ATOM 671 N N . THR A 1 84 ? 1.038 3.274 13.810 1.00 82.62 84 THR A N 1
ATOM 672 C CA . THR A 1 84 ? 0.254 3.924 12.758 1.00 82.62 84 THR A CA 1
ATOM 673 C C . THR A 1 84 ? -0.824 2.976 12.251 1.00 82.62 84 THR A C 1
ATOM 675 O O . THR A 1 84 ? -0.663 1.756 12.316 1.00 82.62 84 THR A O 1
ATOM 678 N N . ASP A 1 85 ? -1.932 3.528 11.757 1.00 83.94 85 ASP A N 1
ATOM 679 C CA . ASP A 1 85 ? -3.094 2.754 11.299 1.00 83.94 85 ASP A CA 1
ATOM 680 C C . ASP A 1 85 ? -2.779 1.882 10.081 1.00 83.94 85 ASP A C 1
ATOM 682 O O . ASP A 1 85 ? -3.275 0.756 9.955 1.00 83.94 85 ASP A O 1
ATOM 686 N N . LEU A 1 8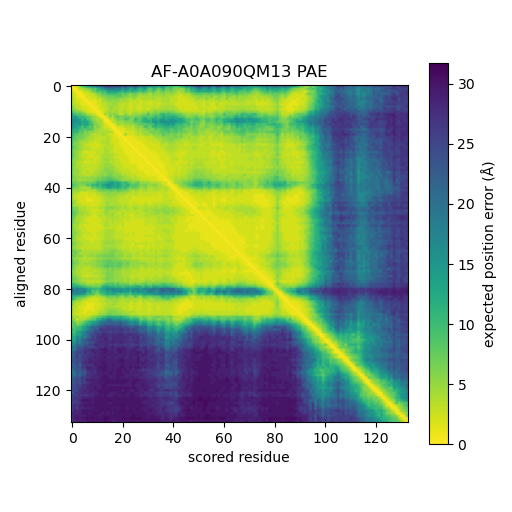6 ? -1.953 2.417 9.178 1.00 88.81 86 LEU A N 1
ATOM 687 C CA . LEU A 1 86 ? -1.565 1.783 7.929 1.00 88.81 86 LEU A CA 1
ATOM 688 C C . LEU A 1 86 ? -0.104 2.110 7.605 1.00 88.81 86 LEU A C 1
ATOM 690 O O . LEU A 1 86 ? 0.305 3.267 7.595 1.00 88.81 86 LEU A O 1
ATOM 694 N N . THR A 1 87 ? 0.676 1.091 7.275 1.00 90.88 87 THR A N 1
ATOM 695 C CA . THR A 1 87 ? 2.001 1.220 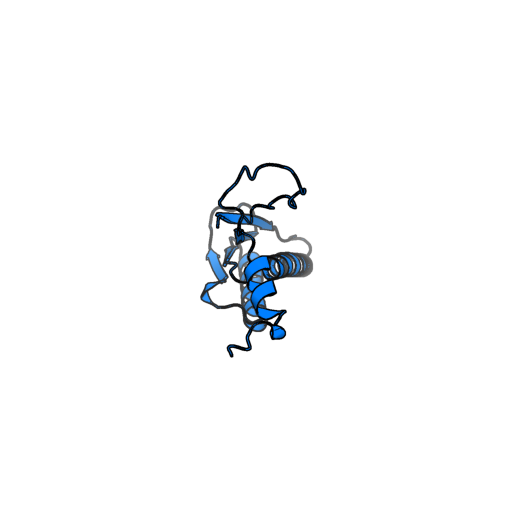6.672 1.00 90.88 87 THR A CA 1
ATOM 696 C C . THR A 1 87 ? 1.972 0.574 5.289 1.00 90.88 87 THR A C 1
ATOM 698 O O . THR A 1 87 ? 1.383 -0.487 5.111 1.00 90.88 87 THR A O 1
ATOM 701 N N . VAL A 1 88 ? 2.565 1.216 4.291 1.00 90.00 88 VAL A N 1
ATOM 702 C CA . VAL A 1 88 ? 2.593 0.738 2.906 1.00 90.00 88 VAL A CA 1
ATOM 703 C C . VAL A 1 88 ? 4.038 0.583 2.479 1.00 90.00 88 VAL A C 1
ATOM 705 O O . VAL A 1 88 ? 4.782 1.558 2.437 1.00 90.00 88 VAL A O 1
ATOM 708 N N . GLU A 1 89 ? 4.425 -0.652 2.189 1.00 91.44 89 GLU A N 1
ATOM 709 C CA . GLU A 1 89 ? 5.735 -1.004 1.651 1.00 91.44 89 GLU A CA 1
ATOM 710 C C . GLU A 1 89 ? 5.585 -1.176 0.143 1.00 91.44 89 GLU A C 1
ATOM 712 O O . GLU A 1 89 ? 4.833 -2.035 -0.320 1.00 91.44 89 GLU A O 1
ATOM 717 N N . LEU A 1 90 ? 6.279 -0.346 -0.622 1.00 89.44 90 LEU A N 1
ATOM 718 C CA . LEU A 1 90 ? 6.239 -0.349 -2.073 1.00 89.44 90 LEU A CA 1
ATOM 719 C C . LEU A 1 90 ? 7.635 -0.672 -2.599 1.00 89.44 90 LEU A C 1
ATOM 721 O O . LEU A 1 90 ? 8.601 0.024 -2.286 1.00 89.44 90 LEU A O 1
ATOM 725 N N . ARG A 1 91 ? 7.743 -1.7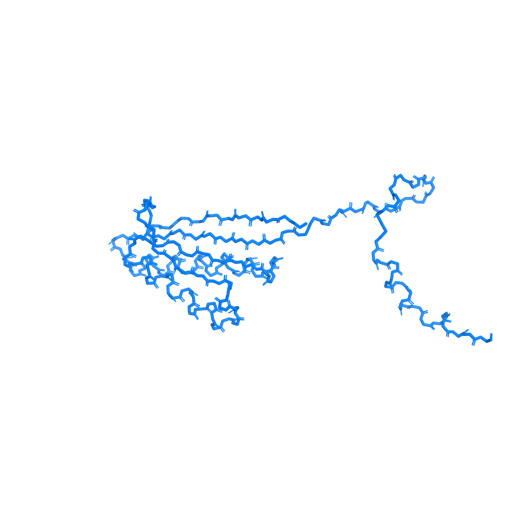56 -3.361 1.00 85.88 91 ARG A N 1
ATOM 726 C CA . ARG A 1 91 ? 9.003 -2.273 -3.888 1.00 85.88 91 ARG A CA 1
ATOM 727 C C . ARG A 1 91 ? 8.967 -2.244 -5.405 1.00 85.88 91 ARG A C 1
ATOM 729 O O . ARG A 1 91 ? 8.048 -2.793 -5.997 1.00 85.88 91 ARG A O 1
ATOM 736 N N . TYR A 1 92 ? 9.971 -1.650 -6.026 1.00 82.81 92 TYR A N 1
ATOM 737 C CA . TYR A 1 92 ? 10.168 -1.704 -7.476 1.00 82.81 92 TYR A CA 1
ATOM 738 C C . TYR A 1 92 ? 11.637 -1.937 -7.796 1.00 82.81 92 TYR A C 1
ATOM 740 O O . TYR A 1 92 ? 12.514 -1.792 -6.937 1.00 82.81 92 TYR A O 1
ATOM 748 N N . TYR A 1 93 ? 11.913 -2.336 -9.030 1.00 68.81 93 TYR A N 1
ATOM 749 C CA . TYR A 1 93 ? 13.239 -2.741 -9.444 1.00 68.81 93 TYR A CA 1
ATOM 750 C C . TYR A 1 93 ? 13.852 -1.701 -10.366 1.00 68.81 93 TYR A C 1
ATOM 752 O O . TYR A 1 93 ? 13.460 -1.518 -11.515 1.00 68.81 93 TYR A O 1
ATOM 760 N N . ARG A 1 94 ? 14.904 -1.041 -9.887 1.00 60.72 94 ARG A N 1
ATOM 761 C CA . ARG A 1 94 ? 15.631 -0.090 -10.717 1.00 60.72 94 ARG A CA 1
ATOM 762 C C . ARG A 1 94 ? 16.618 -0.826 -11.619 1.00 60.72 94 ARG A C 1
ATOM 764 O O . ARG A 1 94 ? 17.512 -1.544 -11.148 1.00 60.72 94 ARG A O 1
ATOM 771 N N . VAL A 1 95 ? 16.484 -0.627 -12.929 1.00 54.59 95 VAL A N 1
ATOM 772 C CA . VAL A 1 95 ? 17.532 -0.973 -13.893 1.00 54.59 95 VAL A CA 1
ATOM 773 C C . VAL A 1 95 ? 18.590 0.124 -13.823 1.00 54.59 95 VAL A C 1
ATOM 775 O O . VAL A 1 95 ? 18.324 1.289 -14.105 1.00 54.59 95 VAL A O 1
ATOM 778 N N . LEU A 1 96 ? 19.793 -0.242 -13.387 1.00 51.19 96 LEU A N 1
ATOM 779 C CA . LEU A 1 96 ? 20.956 0.635 -13.435 1.00 51.19 96 LEU A CA 1
ATOM 780 C C . LEU A 1 96 ? 21.429 0.652 -14.892 1.00 51.19 96 LEU A C 1
ATOM 782 O O . LEU A 1 96 ? 22.158 -0.237 -15.319 1.00 51.19 96 LEU A O 1
ATOM 786 N N . THR A 1 97 ? 20.939 1.605 -15.681 1.00 49.69 97 THR A N 1
ATOM 787 C CA . THR A 1 97 ? 21.520 1.901 -16.992 1.00 49.69 97 THR A CA 1
ATOM 788 C C . THR A 1 97 ? 22.700 2.830 -16.754 1.00 49.69 97 THR A C 1
ATOM 790 O O . THR A 1 97 ? 22.506 3.963 -16.307 1.00 49.69 97 THR A O 1
ATOM 793 N N . GLU A 1 98 ? 23.923 2.361 -16.997 1.00 49.75 98 GLU A N 1
ATOM 794 C CA . GLU A 1 98 ? 25.069 3.266 -17.039 1.00 49.75 98 GLU A CA 1
ATOM 795 C C . GLU A 1 98 ? 24.836 4.286 -18.161 1.00 49.75 98 GLU A C 1
ATOM 797 O O . GLU A 1 98 ? 24.644 3.920 -19.321 1.00 49.75 98 GLU A O 1
ATOM 802 N N . THR A 1 99 ? 24.818 5.576 -17.823 1.00 50.47 99 THR A N 1
ATOM 803 C CA . THR A 1 99 ? 24.799 6.643 -18.825 1.00 50.47 99 THR A CA 1
ATOM 804 C C . THR A 1 99 ? 26.177 6.686 -19.477 1.00 50.47 99 THR A C 1
ATOM 806 O O . THR A 1 99 ? 27.097 7.318 -18.957 1.00 50.47 99 THR A O 1
ATOM 809 N N . CYS A 1 100 ? 26.351 5.976 -20.591 1.00 53.72 100 CYS A N 1
ATOM 810 C CA . CYS A 1 100 ? 27.573 6.075 -21.382 1.00 53.72 100 CYS A CA 1
ATOM 811 C C . CYS A 1 100 ? 27.675 7.513 -21.923 1.00 53.72 100 CYS A C 1
ATOM 813 O O . CYS A 1 100 ? 26.728 8.032 -22.520 1.00 53.72 100 CYS A O 1
ATOM 815 N N . GLN A 1 101 ? 28.799 8.185 -21.665 1.00 57.66 101 GLN A N 1
ATOM 816 C CA . GLN A 1 101 ? 29.042 9.521 -22.209 1.00 57.66 101 GLN A CA 1
ATOM 817 C C . GLN A 1 101 ? 29.123 9.440 -23.743 1.00 57.66 101 GLN A C 1
ATOM 819 O O . GLN A 1 101 ? 29.656 8.456 -24.262 1.00 57.66 101 GLN A O 1
ATOM 824 N N . PRO A 1 102 ? 28.588 10.434 -24.476 1.00 53.69 102 PRO A N 1
ATOM 825 C CA . PRO A 1 102 ? 28.672 10.452 -25.930 1.00 53.69 102 PRO A CA 1
ATOM 826 C C . PRO A 1 102 ? 30.137 10.451 -26.375 1.00 53.69 102 PRO A C 1
ATOM 828 O O . PRO A 1 102 ? 30.965 11.177 -25.827 1.00 53.69 102 PRO A O 1
ATOM 831 N N . GLU A 1 103 ? 30.448 9.623 -27.370 1.00 58.38 103 GLU A N 1
ATOM 832 C CA . GLU A 1 103 ? 31.796 9.517 -27.921 1.00 58.38 103 GLU A CA 1
ATOM 833 C C . GLU A 1 103 ? 32.245 10.853 -28.528 1.00 58.38 103 GLU A C 1
ATOM 835 O O . GLU A 1 103 ? 31.534 11.469 -29.325 1.00 58.38 103 GLU A O 1
ATOM 840 N N . VAL A 1 104 ? 33.455 11.286 -28.173 1.00 55.84 104 VAL A N 1
ATOM 841 C CA . VAL A 1 104 ? 34.124 12.433 -28.794 1.00 55.84 104 VAL A CA 1
ATOM 842 C C . VAL A 1 104 ? 35.109 11.889 -29.826 1.00 55.84 104 VAL A C 1
ATOM 844 O O . VAL A 1 104 ? 35.988 11.093 -29.488 1.00 55.84 104 VAL A O 1
ATOM 847 N N . MET A 1 105 ? 34.968 12.294 -31.093 1.00 46.97 105 MET A N 1
ATOM 848 C CA . MET A 1 105 ? 35.880 11.854 -32.154 1.00 46.97 105 MET A CA 1
ATOM 849 C C . MET A 1 105 ? 37.332 12.230 -31.817 1.00 46.97 105 MET A C 1
ATOM 851 O O . MET A 1 105 ? 37.620 13.388 -31.519 1.00 46.97 105 MET A O 1
ATOM 855 N N . GLY A 1 106 ? 38.244 11.257 -31.905 1.00 54.94 106 GLY A N 1
ATOM 856 C CA . GLY A 1 106 ? 39.688 11.468 -31.739 1.00 54.94 106 GLY A CA 1
ATOM 857 C C . GLY A 1 106 ? 40.290 11.025 -30.400 1.00 54.94 106 GLY A C 1
ATOM 858 O O . GLY A 1 106 ? 41.488 11.218 -30.210 1.00 54.94 106 GLY A O 1
ATOM 859 N N . GLN A 1 107 ? 39.520 10.414 -29.488 1.00 55.31 107 GLN A N 1
ATOM 860 C CA . GLN A 1 107 ? 40.058 9.837 -28.246 1.00 55.31 107 GLN A CA 1
ATOM 861 C C . GLN A 1 107 ? 39.956 8.302 -28.195 1.00 55.31 107 GLN A C 1
ATOM 863 O O . GLN A 1 107 ? 38.998 7.731 -28.718 1.00 55.31 107 GLN A O 1
ATOM 868 N N . PRO A 1 108 ? 40.938 7.610 -27.581 1.00 53.06 108 PRO A N 1
ATOM 869 C CA . PRO A 1 108 ? 40.926 6.156 -27.458 1.00 53.06 108 PRO A CA 1
ATOM 870 C C . PRO A 1 108 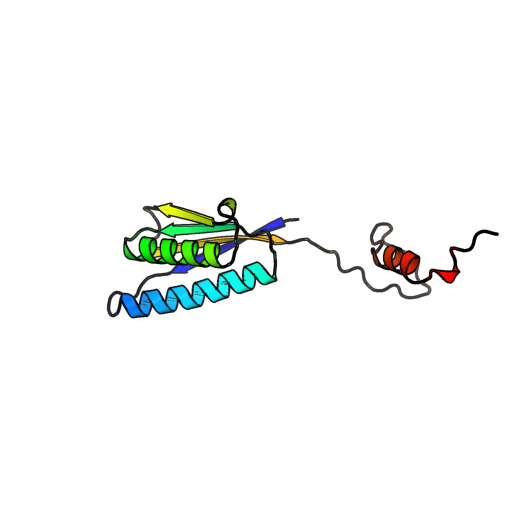? 39.823 5.672 -26.504 1.00 53.06 108 PRO A C 1
ATOM 872 O O . PRO A 1 108 ? 39.623 6.214 -25.418 1.00 53.06 108 PRO A O 1
ATOM 875 N N . ILE A 1 109 ? 39.126 4.612 -26.918 1.00 56.12 109 ILE A N 1
ATOM 876 C CA . ILE A 1 109 ? 37.985 4.011 -26.216 1.00 56.12 109 ILE A CA 1
ATOM 877 C C . ILE A 1 109 ? 38.459 3.393 -24.891 1.00 56.12 109 ILE A C 1
ATOM 879 O O . ILE A 1 109 ? 39.149 2.375 -24.895 1.00 56.12 109 ILE A O 1
ATOM 883 N N . GLN A 1 110 ? 38.079 3.976 -23.749 1.00 55.16 110 GLN A N 1
ATOM 884 C CA . GLN A 1 110 ? 38.452 3.451 -22.424 1.00 55.16 110 GLN A CA 1
ATOM 885 C C . GLN A 1 110 ? 37.475 2.409 -21.847 1.00 55.16 110 GLN A C 1
ATOM 887 O O . GLN A 1 110 ? 37.839 1.695 -20.915 1.00 55.16 110 GLN A O 1
ATOM 892 N N . ARG A 1 111 ? 36.255 2.264 -22.385 1.00 52.31 111 ARG A N 1
ATOM 893 C CA . ARG A 1 111 ? 35.281 1.252 -21.930 1.00 52.31 111 ARG A CA 1
ATOM 894 C C . ARG A 1 111 ? 34.760 0.427 -23.102 1.00 52.31 111 ARG A C 1
ATOM 896 O O . ARG A 1 111 ? 33.988 0.920 -23.914 1.00 52.31 111 ARG A O 1
ATOM 903 N N . ARG A 1 112 ? 35.185 -0.838 -23.161 1.00 52.16 112 ARG A N 1
ATOM 904 C CA . ARG A 1 112 ? 34.840 -1.802 -24.222 1.00 52.16 112 ARG A CA 1
ATOM 905 C C . ARG A 1 112 ? 33.373 -2.252 -24.186 1.00 52.16 112 ARG A C 1
ATOM 907 O O . ARG A 1 112 ? 32.833 -2.601 -25.227 1.00 52.16 112 ARG A O 1
ATOM 914 N N . ASP A 1 113 ? 32.734 -2.173 -23.018 1.00 50.94 113 ASP A N 1
ATOM 915 C CA . ASP A 1 113 ? 31.427 -2.797 -22.763 1.00 50.94 113 ASP A CA 1
ATOM 916 C C . ASP A 1 113 ? 30.255 -1.798 -22.697 1.00 50.94 113 ASP A C 1
ATOM 918 O O . ASP A 1 113 ? 29.126 -2.173 -22.396 1.00 50.94 113 ASP A O 1
ATOM 922 N N . CYS A 1 114 ? 30.489 -0.525 -23.034 1.00 52.50 114 CYS A N 1
ATOM 923 C CA . CYS A 1 114 ? 29.447 0.507 -23.166 1.00 52.50 114 CYS A CA 1
ATOM 924 C C . CYS A 1 114 ? 28.840 0.505 -24.589 1.00 52.50 114 CYS A C 1
ATOM 926 O O . CYS A 1 114 ? 28.631 1.555 -25.196 1.00 52.50 114 CYS A O 1
ATOM 928 N N . PHE A 1 115 ? 28.614 -0.679 -25.171 1.00 51.78 115 PHE A N 1
ATOM 929 C CA . PHE A 1 115 ? 28.081 -0.811 -26.528 1.00 51.78 115 PHE A CA 1
ATOM 930 C C . PHE A 1 115 ? 26.568 -0.569 -26.504 1.00 51.78 115 PHE A C 1
ATOM 932 O O . PHE A 1 115 ? 25.774 -1.429 -26.133 1.00 51.78 115 PHE A O 1
ATOM 939 N N . VAL A 1 116 ? 26.176 0.654 -26.842 1.00 53.28 116 VAL A N 1
ATOM 940 C CA . VAL A 1 116 ? 24.789 1.114 -26.804 1.00 53.28 116 VAL A CA 1
ATOM 941 C C . VAL A 1 116 ? 23.976 0.397 -27.893 1.00 53.28 116 VAL A C 1
ATOM 943 O O . VAL A 1 116 ? 24.362 0.389 -29.065 1.00 53.28 116 VAL A O 1
ATOM 946 N N . ASP A 1 117 ? 22.803 -0.134 -27.537 1.00 49.03 117 ASP A N 1
ATOM 947 C CA . ASP A 1 117 ? 21.801 -0.747 -28.440 1.00 49.03 117 ASP A CA 1
ATOM 948 C C . ASP A 1 117 ? 21.382 0.149 -29.635 1.00 49.03 117 ASP A C 1
ATOM 950 O O . ASP A 1 117 ? 20.690 -0.279 -30.562 1.00 49.03 117 ASP A O 1
ATOM 954 N N . THR A 1 118 ? 21.836 1.405 -29.675 1.00 51.91 118 THR A N 1
ATOM 955 C CA . THR A 1 118 ? 21.647 2.339 -30.792 1.00 51.91 118 THR A CA 1
ATOM 956 C C . THR A 1 118 ? 22.291 1.854 -32.095 1.00 51.91 118 THR A C 1
ATOM 958 O O . THR A 1 118 ? 21.775 2.157 -33.173 1.00 51.91 118 THR A O 1
ATOM 961 N N . MET A 1 119 ? 23.366 1.056 -32.039 1.00 49.91 119 MET A N 1
ATOM 962 C CA . MET A 1 119 ? 23.956 0.425 -33.233 1.00 49.91 119 MET A CA 1
ATOM 963 C C . MET A 1 119 ? 23.017 -0.627 -33.845 1.00 49.91 119 MET A C 1
ATOM 965 O O . MET A 1 119 ? 22.927 -0.733 -35.070 1.00 49.91 119 MET A O 1
ATOM 969 N N . ARG A 1 120 ? 22.256 -1.351 -33.011 1.00 52.19 120 ARG A N 1
ATOM 970 C CA . ARG A 1 120 ? 21.273 -2.344 -33.463 1.00 52.19 120 ARG A CA 1
ATOM 971 C C . ARG A 1 120 ? 20.079 -1.671 -34.147 1.00 52.19 120 ARG A C 1
ATOM 973 O O . ARG A 1 120 ? 19.616 -2.157 -35.173 1.00 52.19 120 ARG A O 1
ATOM 980 N N . MET A 1 121 ? 19.657 -0.491 -33.677 1.00 49.16 121 MET A N 1
ATOM 981 C CA . MET A 1 121 ? 18.652 0.324 -34.381 1.00 49.16 121 MET A CA 1
ATOM 982 C C . MET A 1 121 ? 19.163 0.901 -35.711 1.00 49.16 121 MET A C 1
ATOM 984 O O . MET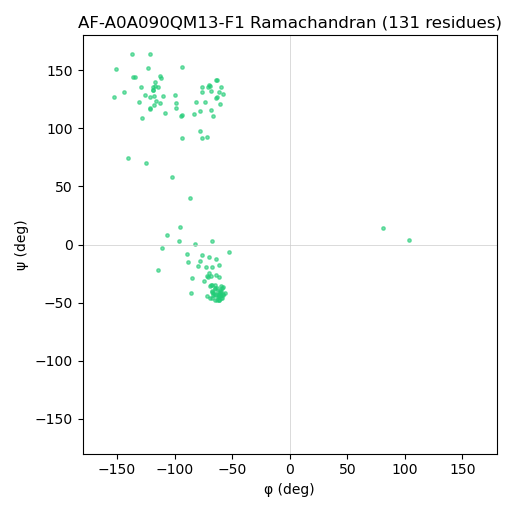 A 1 121 ? 18.399 0.974 -36.672 1.00 49.16 121 MET A O 1
ATOM 988 N N . LYS A 1 122 ? 20.449 1.267 -35.821 1.00 52.00 122 LYS A N 1
ATOM 989 C CA . LYS A 1 122 ? 21.018 1.770 -37.089 1.00 52.00 122 LYS A CA 1
ATOM 990 C C . LYS A 1 122 ? 21.117 0.699 -38.181 1.00 52.00 122 LYS A C 1
ATOM 992 O O . LYS A 1 122 ? 21.043 1.050 -39.355 1.00 52.00 122 LYS A O 1
ATOM 997 N N . GLN A 1 123 ? 21.232 -0.580 -37.817 1.00 48.22 123 GLN A N 1
ATOM 998 C CA . GLN A 1 123 ? 21.164 -1.687 -38.781 1.00 48.22 123 GLN A CA 1
ATOM 999 C C . GLN A 1 123 ? 19.749 -1.895 -39.345 1.00 48.22 123 GLN A C 1
ATOM 1001 O O . GLN A 1 123 ? 19.613 -2.302 -40.493 1.00 48.22 123 GLN A O 1
ATOM 1006 N N . VAL A 1 124 ? 18.702 -1.550 -38.587 1.00 52.97 124 VAL A N 1
ATOM 1007 C CA . VAL A 1 124 ? 17.303 -1.624 -39.051 1.00 52.97 124 VAL A CA 1
ATOM 1008 C C . VAL A 1 124 ? 16.890 -0.361 -39.822 1.00 52.97 124 VAL A C 1
ATOM 1010 O O . VAL A 1 124 ? 16.071 -0.428 -40.733 1.00 52.97 124 VAL A O 1
ATOM 1013 N N . ALA A 1 125 ? 17.486 0.794 -39.512 1.00 50.88 125 ALA A N 1
ATOM 1014 C CA . ALA A 1 125 ? 17.138 2.076 -40.129 1.00 50.88 125 ALA A CA 1
ATOM 1015 C C . ALA A 1 125 ? 17.681 2.280 -41.557 1.00 50.88 125 ALA A C 1
ATOM 1017 O O . ALA A 1 125 ? 17.307 3.257 -42.203 1.00 50.88 125 ALA A O 1
ATOM 1018 N N . ASN A 1 126 ? 18.558 1.402 -42.061 1.00 48.88 126 ASN A N 1
ATOM 1019 C CA . ASN A 1 126 ? 19.149 1.551 -43.394 1.00 48.88 126 ASN A CA 1
ATOM 1020 C C . ASN A 1 126 ? 18.928 0.309 -44.286 1.00 48.88 126 ASN A C 1
ATOM 1022 O O . ASN A 1 126 ? 19.879 -0.414 -44.599 1.00 48.88 126 ASN A O 1
ATOM 1026 N N . PRO A 1 127 ? 17.680 0.052 -44.727 1.00 52.03 127 PRO A N 1
ATOM 1027 C CA . PRO A 1 127 ? 17.337 -1.105 -45.558 1.00 52.03 127 PRO A CA 1
ATOM 1028 C C . PRO A 1 127 ? 18.013 -1.102 -46.940 1.00 52.03 127 PRO A C 1
ATOM 1030 O O . PRO A 1 127 ? 18.049 -2.133 -47.604 1.00 52.03 127 PRO A O 1
ATOM 1033 N N . GLN A 1 128 ? 18.616 0.013 -47.372 1.00 56.56 128 GLN A N 1
ATOM 1034 C CA . GLN A 1 128 ? 19.347 0.095 -48.645 1.00 56.56 128 GLN A CA 1
ATOM 1035 C C . GLN A 1 128 ? 20.668 -0.694 -48.664 1.00 56.56 128 GLN A C 1
ATOM 1037 O O . GLN A 1 128 ? 21.250 -0.872 -49.730 1.00 56.56 128 GLN A O 1
ATOM 1042 N N . ARG A 1 129 ? 21.148 -1.191 -47.514 1.00 54.22 129 ARG A N 1
ATOM 1043 C CA . ARG A 1 129 ? 22.335 -2.065 -47.431 1.00 54.22 129 ARG A CA 1
ATOM 1044 C C . ARG A 1 129 ? 22.018 -3.567 -47.394 1.00 54.22 129 ARG A C 1
ATOM 1046 O O . ARG A 1 129 ? 22.948 -4.356 -47.297 1.00 54.22 129 ARG A O 1
ATOM 1053 N N . LEU A 1 130 ? 20.746 -3.962 -47.501 1.00 50.59 130 LEU A N 1
ATOM 1054 C CA . LEU A 1 130 ? 20.304 -5.367 -47.532 1.00 50.59 130 LEU A CA 1
ATOM 1055 C C . LEU A 1 130 ? 20.113 -5.924 -48.955 1.00 50.59 130 LEU A C 1
ATOM 1057 O O . LEU A 1 130 ? 19.480 -6.961 -49.127 1.00 50.59 130 LEU A O 1
ATOM 1061 N N . ILE A 1 131 ? 20.638 -5.253 -49.982 1.00 46.47 131 ILE A N 1
ATOM 1062 C CA . ILE A 1 131 ? 20.654 -5.806 -51.339 1.00 46.47 131 ILE A CA 1
ATOM 1063 C C . ILE A 1 131 ? 21.992 -6.520 -51.525 1.00 46.47 131 ILE A C 1
ATOM 1065 O O . ILE A 1 131 ? 22.987 -5.908 -51.913 1.00 46.47 131 ILE A O 1
ATOM 1069 N N . GLU A 1 132 ? 22.004 -7.814 -51.212 1.00 45.25 132 GLU A N 1
ATOM 1070 C CA . GLU A 1 132 ? 22.980 -8.741 -51.780 1.00 45.25 132 GLU A CA 1
ATOM 1071 C C . GLU A 1 132 ? 22.757 -8.795 -53.301 1.00 45.25 132 GLU A C 1
ATOM 1073 O O . GLU A 1 132 ? 21.633 -8.984 -53.774 1.00 45.25 132 GLU A O 1
ATOM 1078 N N . LYS A 1 133 ? 23.829 -8.572 -54.064 1.00 40.31 133 LYS A N 1
ATOM 1079 C CA . LYS A 1 133 ? 23.963 -9.034 -55.446 1.00 40.31 133 LYS A CA 1
ATOM 1080 C C . LYS A 1 133 ? 24.952 -10.183 -55.457 1.00 40.31 133 LYS A C 1
ATOM 1082 O O . LYS A 1 133 ? 25.965 -10.054 -54.734 1.00 40.31 133 LYS A O 1
#

Secondary structure (DSSP, 8-state):
-EEEEEEEEE---TTSHHHHHHHHHHHHHHHHHHHHHH-SS-EEEEEE-SHHHHHHHHHHHHHHHHTT--TTSEEEEE-S--SSSEEEEEEEEE-----PPPPPTTS--S-TT---THHHHHHHS-GGG----

Nearest PDB structures (foldseek):
  7ohk-assembly1_A  TM=5.314E-01  e=7.452E-01  Staphylococcus aureus
  6g63-assembly1_L  TM=4.697E-01  e=4.939E+00  Escherichia coli K-12
  6ll6-assembly1_A  TM=3.799E-01  e=2.689E+00  Escherichia coli

pLDDT: mean 75.39, std 16.76, range [40.31, 94.94]